Protein AF-A0A847B7E0-F1 (afdb_monomer_lite)

pLDDT: mean 91.73, std 7.52, range [55.72, 98.0]

Structure (mmCIF, N/CA/C/O backbone):
data_AF-A0A847B7E0-F1
#
_entry.id   AF-A0A847B7E0-F1
#
loop_
_atom_site.group_PDB
_atom_site.id
_atom_site.type_symbol
_atom_site.label_atom_id
_atom_site.label_alt_id
_atom_site.label_comp_id
_atom_site.label_asym_id
_atom_site.label_entity_id
_atom_site.label_seq_id
_atom_site.pdbx_PDB_ins_code
_atom_site.Cartn_x
_atom_site.Cartn_y
_atom_site.Cartn_z
_atom_site.occupancy
_atom_site.B_iso_or_equiv
_atom_site.auth_seq_id
_atom_site.auth_comp_id
_atom_site.auth_asym_id
_atom_site.auth_atom_id
_atom_site.pdbx_PDB_model_num
ATOM 1 N N . MET A 1 1 ? 9.592 -12.055 6.143 1.00 57.16 1 MET A N 1
ATOM 2 C CA . MET A 1 1 ? 9.501 -10.814 5.340 1.00 57.16 1 MET A CA 1
ATOM 3 C C . MET A 1 1 ? 10.453 -9.793 5.936 1.00 57.16 1 MET A C 1
ATOM 5 O O . MET A 1 1 ? 10.666 -9.838 7.140 1.00 57.16 1 MET A O 1
ATOM 9 N N . ASN A 1 2 ? 11.056 -8.925 5.123 1.00 74.81 2 ASN A N 1
ATOM 10 C CA . ASN A 1 2 ? 11.832 -7.798 5.643 1.00 74.81 2 ASN A CA 1
ATOM 11 C C . ASN A 1 2 ? 10.890 -6.846 6.408 1.00 74.81 2 ASN A C 1
ATOM 13 O O . ASN A 1 2 ? 9.789 -6.575 5.932 1.00 74.81 2 ASN A O 1
ATOM 17 N N . ASN A 1 3 ? 11.303 -6.359 7.580 1.00 88.69 3 ASN A N 1
ATOM 18 C CA . ASN A 1 3 ? 10.507 -5.405 8.358 1.00 88.69 3 ASN A CA 1
ATOM 19 C C . ASN A 1 3 ? 10.451 -4.025 7.695 1.00 88.69 3 ASN A C 1
ATOM 21 O O . ASN A 1 3 ? 9.503 -3.286 7.936 1.00 88.69 3 ASN A O 1
ATOM 25 N N . SER A 1 4 ? 11.442 -3.685 6.869 1.00 95.62 4 SER A N 1
ATOM 26 C CA . SER A 1 4 ? 11.486 -2.436 6.111 1.00 95.62 4 SER A CA 1
ATOM 27 C C . SER A 1 4 ? 10.376 -2.385 5.061 1.00 95.62 4 SER A C 1
ATOM 29 O O . SER A 1 4 ? 10.245 -3.300 4.242 1.00 95.62 4 SER A O 1
ATOM 31 N N . ILE A 1 5 ? 9.611 -1.290 5.062 1.00 96.75 5 ILE A N 1
ATOM 32 C CA . ILE A 1 5 ? 8.494 -1.068 4.133 1.00 96.75 5 ILE A CA 1
ATOM 33 C C . ILE A 1 5 ? 9.013 -1.068 2.694 1.00 96.75 5 ILE A C 1
ATOM 35 O O . ILE A 1 5 ? 8.612 -1.920 1.899 1.00 96.75 5 ILE A O 1
ATOM 39 N N . LEU A 1 6 ? 9.971 -0.191 2.380 1.00 96.94 6 LEU A N 1
ATOM 40 C CA . LEU A 1 6 ? 10.530 -0.069 1.033 1.00 96.94 6 LEU A CA 1
ATOM 41 C C . LEU A 1 6 ? 11.139 -1.389 0.544 1.00 96.94 6 LEU A C 1
ATOM 43 O O . LEU A 1 6 ? 10.804 -1.858 -0.541 1.00 96.94 6 LEU A O 1
ATOM 47 N N . ASN A 1 7 ? 11.977 -2.036 1.358 1.00 96.44 7 ASN A N 1
ATOM 48 C CA . ASN A 1 7 ? 12.632 -3.279 0.946 1.00 96.44 7 ASN A CA 1
ATOM 49 C C . ASN A 1 7 ? 11.642 -4.433 0.763 1.00 96.44 7 ASN A C 1
ATOM 51 O O . ASN A 1 7 ? 11.821 -5.251 -0.137 1.00 96.44 7 ASN A O 1
ATOM 55 N N . SER A 1 8 ? 10.593 -4.506 1.589 1.00 96.06 8 SER A N 1
ATOM 56 C CA . SER A 1 8 ? 9.543 -5.512 1.406 1.00 96.06 8 SER A CA 1
ATOM 57 C C . SER A 1 8 ? 8.805 -5.319 0.078 1.00 96.06 8 SER A C 1
ATOM 59 O O . SER A 1 8 ? 8.589 -6.292 -0.641 1.00 96.06 8 SER A O 1
ATOM 61 N N . MET A 1 9 ? 8.507 -4.071 -0.300 1.00 96.44 9 MET A N 1
ATOM 62 C CA . MET A 1 9 ? 7.843 -3.756 -1.565 1.00 96.44 9 MET A CA 1
ATOM 63 C C . MET A 1 9 ? 8.754 -4.023 -2.766 1.00 96.44 9 MET A C 1
ATOM 65 O O . MET A 1 9 ? 8.311 -4.645 -3.729 1.00 96.44 9 MET A O 1
ATOM 69 N N . LYS A 1 10 ? 10.045 -3.669 -2.684 1.00 95.50 10 LYS A N 1
ATOM 70 C CA . LYS A 1 10 ? 11.051 -4.028 -3.701 1.00 95.50 10 LYS A CA 1
ATOM 71 C C . LYS A 1 10 ? 11.108 -5.536 -3.921 1.00 95.50 10 LYS A C 1
ATOM 73 O O . LYS A 1 10 ? 11.005 -5.991 -5.056 1.00 95.50 10 LYS A O 1
ATOM 78 N N . GLN A 1 11 ? 11.177 -6.310 -2.838 1.00 95.06 11 GLN A N 1
ATOM 79 C CA . GLN A 1 11 ? 11.204 -7.769 -2.912 1.00 95.06 11 GLN A CA 1
ATOM 80 C C . GLN A 1 11 ? 9.942 -8.336 -3.585 1.00 95.06 11 GLN A C 1
ATOM 82 O O . GLN A 1 11 ? 10.048 -9.244 -4.405 1.00 95.06 11 GLN A O 1
ATOM 87 N N . MET A 1 12 ? 8.757 -7.798 -3.279 1.00 94.50 12 MET A N 1
ATOM 88 C CA . MET A 1 12 ? 7.495 -8.241 -3.892 1.00 94.50 12 MET A CA 1
ATOM 89 C C . MET A 1 12 ? 7.364 -7.844 -5.370 1.00 94.50 12 MET A C 1
ATOM 91 O O . MET A 1 12 ? 6.724 -8.560 -6.140 1.00 94.50 12 MET A O 1
ATOM 95 N N . LEU A 1 13 ? 7.983 -6.734 -5.774 1.00 94.31 13 LEU A N 1
ATOM 96 C CA . LEU A 1 13 ? 8.083 -6.295 -7.169 1.00 94.31 13 LEU A CA 1
ATOM 97 C C . LEU A 1 13 ? 9.221 -6.995 -7.938 1.00 94.31 13 LEU A C 1
ATOM 99 O O . LEU A 1 13 ? 9.385 -6.758 -9.130 1.00 94.31 13 LEU A O 1
ATOM 103 N N . GLY A 1 14 ? 10.011 -7.853 -7.282 1.00 93.69 14 GLY A N 1
ATOM 104 C CA . GLY A 1 14 ? 11.149 -8.537 -7.906 1.00 93.69 14 GLY A CA 1
ATOM 105 C C . GLY A 1 14 ? 12.360 -7.633 -8.167 1.00 93.69 14 GLY A C 1
ATOM 106 O O . GLY A 1 14 ? 13.211 -7.972 -8.985 1.00 93.69 14 GLY A O 1
ATOM 107 N N . ILE A 1 15 ? 12.449 -6.490 -7.484 1.00 94.44 15 ILE A N 1
ATOM 108 C CA . ILE A 1 15 ? 13.564 -5.545 -7.580 1.00 94.44 15 ILE A CA 1
ATOM 109 C C . ILE A 1 15 ? 14.644 -5.951 -6.574 1.00 94.44 15 ILE A C 1
ATOM 111 O O . ILE A 1 15 ? 14.364 -6.150 -5.389 1.00 94.44 15 ILE A O 1
ATOM 115 N N . ASP A 1 16 ? 15.892 -6.037 -7.036 1.00 94.88 16 ASP A N 1
ATOM 116 C CA . ASP A 1 16 ? 17.036 -6.298 -6.163 1.00 94.88 16 ASP A CA 1
ATOM 117 C C . ASP A 1 16 ? 17.191 -5.194 -5.099 1.00 94.88 16 ASP A C 1
ATOM 119 O O . ASP A 1 16 ? 17.056 -4.002 -5.386 1.00 94.88 16 ASP A O 1
ATOM 123 N N . LEU A 1 17 ? 17.488 -5.575 -3.854 1.00 93.25 17 LEU A N 1
ATOM 124 C CA . LEU A 1 17 ? 17.568 -4.621 -2.743 1.00 93.25 17 LEU A CA 1
ATOM 125 C C . LEU A 1 17 ? 18.693 -3.590 -2.918 1.00 93.25 17 LEU A C 1
ATOM 127 O O . LEU A 1 17 ? 18.559 -2.469 -2.429 1.00 93.25 17 LEU A O 1
ATOM 131 N N . THR A 1 18 ? 19.764 -3.943 -3.635 1.00 94.00 18 THR A N 1
ATOM 132 C CA . THR A 1 18 ? 20.899 -3.054 -3.927 1.00 94.00 18 THR A CA 1
ATOM 133 C C . THR A 1 18 ? 20.60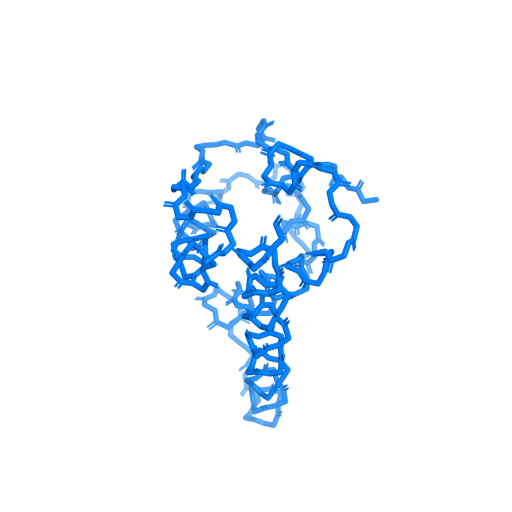9 -2.062 -5.052 1.00 94.00 18 THR A C 1
ATOM 135 O O . THR A 1 18 ? 21.303 -1.054 -5.171 1.00 94.00 18 THR A O 1
ATOM 138 N N . ASN A 1 19 ? 19.569 -2.303 -5.859 1.00 93.88 19 ASN A N 1
ATOM 139 C CA . ASN A 1 19 ? 19.170 -1.396 -6.927 1.00 93.88 19 ASN A CA 1
ATOM 140 C C . ASN A 1 19 ? 18.362 -0.224 -6.358 1.00 93.88 19 ASN A C 1
ATOM 142 O O . ASN A 1 19 ? 17.209 -0.403 -5.976 1.00 93.88 19 ASN A O 1
ATOM 146 N N . THR A 1 20 ? 18.947 0.971 -6.332 1.00 95.25 20 THR A N 1
ATOM 147 C CA . THR A 1 20 ? 18.318 2.184 -5.785 1.00 95.25 20 THR A CA 1
ATOM 148 C C . THR A 1 20 ? 17.684 3.090 -6.842 1.00 95.25 20 THR A C 1
ATOM 150 O O . THR A 1 20 ? 17.113 4.123 -6.495 1.00 95.25 20 THR A O 1
ATOM 153 N N . ALA A 1 21 ? 17.741 2.721 -8.128 1.00 95.25 21 ALA A N 1
ATOM 154 C CA . ALA A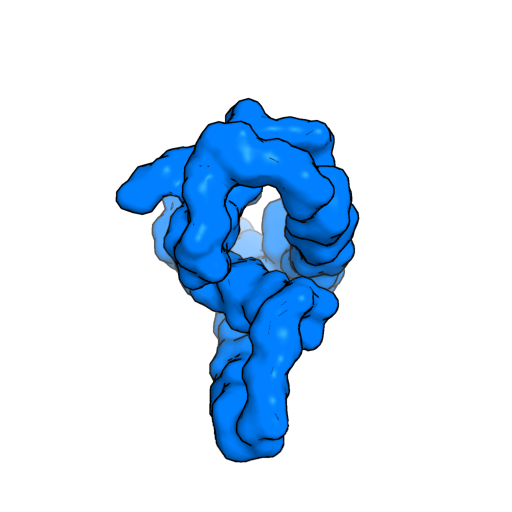 1 21 ? 17.294 3.577 -9.232 1.00 95.25 21 ALA A CA 1
ATOM 155 C C . ALA A 1 21 ? 15.813 3.982 -9.127 1.00 95.25 21 ALA A C 1
ATOM 157 O O . ALA A 1 21 ? 15.444 5.073 -9.548 1.00 95.25 21 ALA A O 1
ATOM 158 N N . PHE A 1 22 ? 14.986 3.120 -8.528 1.00 94.56 22 PHE A N 1
ATOM 159 C CA . PHE A 1 22 ? 13.540 3.312 -8.397 1.00 94.56 22 PHE A CA 1
ATOM 160 C C . PHE A 1 22 ? 13.095 3.718 -6.990 1.00 94.56 22 PHE A C 1
ATOM 162 O O . PHE A 1 22 ? 11.903 3.908 -6.760 1.00 94.56 22 PHE A O 1
ATOM 169 N N . ASP A 1 23 ? 14.020 3.851 -6.034 1.00 95.62 23 ASP A N 1
ATOM 170 C CA . ASP A 1 23 ? 13.655 4.067 -4.630 1.00 95.62 23 ASP A CA 1
ATOM 171 C C . ASP A 1 23 ? 12.844 5.357 -4.462 1.00 95.62 23 ASP A C 1
ATOM 173 O O . ASP A 1 23 ? 11.839 5.362 -3.756 1.00 95.62 23 ASP A O 1
ATOM 177 N N . SER A 1 24 ? 13.217 6.430 -5.169 1.00 96.12 24 SER A N 1
ATOM 178 C CA . SER A 1 24 ? 12.494 7.705 -5.112 1.00 96.12 24 SER A CA 1
ATOM 179 C C . SER A 1 24 ? 11.051 7.582 -5.616 1.00 96.12 24 SER A C 1
ATOM 181 O O . SER A 1 24 ? 10.129 8.048 -4.948 1.00 96.12 24 SER A O 1
ATOM 183 N N . GLU A 1 25 ? 10.836 6.911 -6.749 1.00 95.38 25 GLU A N 1
ATOM 184 C CA . GLU A 1 25 ? 9.502 6.713 -7.329 1.00 95.38 25 GLU A CA 1
ATOM 185 C C . GLU A 1 25 ? 8.639 5.796 -6.456 1.00 95.38 25 GLU A C 1
ATOM 187 O O . GLU A 1 25 ? 7.460 6.075 -6.221 1.00 95.38 25 GLU A O 1
ATOM 192 N N . LEU A 1 26 ? 9.224 4.723 -5.916 1.00 96.69 26 LEU A N 1
ATOM 193 C CA . LEU A 1 26 ? 8.537 3.832 -4.985 1.00 96.69 26 LEU A CA 1
ATOM 194 C C . LEU A 1 26 ? 8.141 4.562 -3.704 1.00 96.69 26 LEU A C 1
ATOM 196 O O . LEU A 1 26 ? 7.003 4.421 -3.267 1.00 96.69 26 LEU A O 1
ATOM 200 N N . ILE A 1 27 ? 9.032 5.372 -3.126 1.00 97.50 27 ILE A N 1
ATOM 201 C CA . ILE A 1 27 ? 8.745 6.158 -1.919 1.00 97.50 27 ILE A CA 1
ATOM 202 C C . ILE A 1 27 ? 7.572 7.115 -2.154 1.00 97.50 27 ILE A C 1
ATOM 204 O O . ILE A 1 27 ? 6.665 7.177 -1.322 1.00 97.50 27 ILE A O 1
ATOM 208 N N . VAL A 1 28 ? 7.549 7.828 -3.285 1.00 96.81 28 VAL A N 1
ATOM 209 C CA . VAL A 1 28 ? 6.440 8.735 -3.626 1.00 96.81 28 VAL A CA 1
ATOM 210 C C . VAL A 1 28 ? 5.117 7.971 -3.690 1.00 96.81 28 VAL A C 1
ATOM 212 O O . VAL A 1 28 ? 4.156 8.363 -3.026 1.00 96.81 28 VAL A O 1
ATOM 215 N N . ASN A 1 29 ? 5.079 6.847 -4.412 1.00 96.88 29 ASN A N 1
ATOM 216 C CA . ASN A 1 29 ? 3.864 6.042 -4.534 1.00 96.88 29 ASN A CA 1
ATOM 217 C C . ASN A 1 29 ? 3.429 5.425 -3.193 1.00 96.88 29 ASN A C 1
ATOM 219 O O . ASN A 1 29 ? 2.245 5.460 -2.860 1.00 96.88 29 ASN A O 1
ATOM 223 N N . ILE A 1 30 ? 4.371 4.914 -2.393 1.00 97.44 30 ILE A N 1
ATOM 224 C CA . ILE A 1 30 ? 4.109 4.385 -1.045 1.00 97.44 30 ILE A CA 1
ATOM 225 C C . ILE A 1 30 ? 3.472 5.465 -0.163 1.00 97.44 30 ILE A C 1
ATOM 227 O O . ILE A 1 30 ? 2.460 5.210 0.486 1.00 97.44 30 ILE A O 1
ATOM 231 N N . ASN A 1 31 ? 4.015 6.683 -0.170 1.00 97.12 31 ASN A N 1
ATOM 232 C CA . ASN A 1 31 ? 3.485 7.789 0.627 1.00 97.12 31 ASN A CA 1
ATOM 233 C C . ASN A 1 31 ? 2.082 8.216 0.169 1.00 97.12 31 ASN A C 1
ATOM 235 O O . ASN A 1 31 ? 1.229 8.506 1.008 1.00 97.12 31 ASN A O 1
ATOM 239 N N . SER A 1 32 ? 1.796 8.191 -1.137 1.00 95.75 32 SER A N 1
ATOM 240 C CA . SER A 1 32 ? 0.432 8.408 -1.642 1.00 95.75 32 SER A CA 1
ATOM 241 C C . SER A 1 32 ? -0.546 7.332 -1.160 1.00 95.75 32 SER A C 1
ATOM 243 O O . SER A 1 32 ? -1.685 7.646 -0.821 1.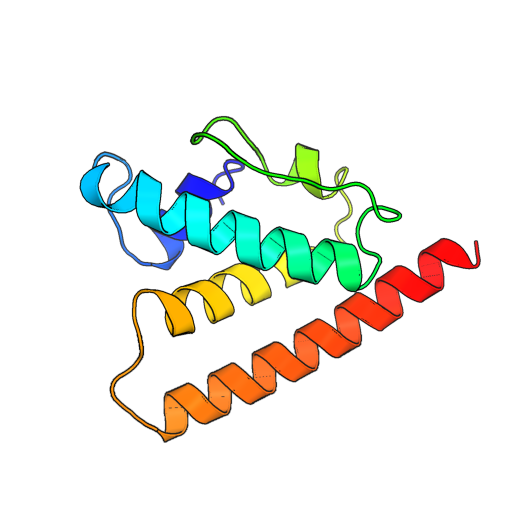00 95.75 32 SER A O 1
ATOM 245 N N . ILE A 1 33 ? -0.109 6.074 -1.084 1.00 96.38 33 ILE A N 1
ATOM 246 C CA . ILE A 1 33 ? -0.936 4.975 -0.573 1.00 96.38 33 ILE A CA 1
ATOM 247 C C . ILE A 1 33 ? -1.140 5.104 0.945 1.00 96.38 33 ILE A C 1
ATOM 249 O O . ILE A 1 33 ? -2.256 4.894 1.421 1.00 96.38 33 ILE A O 1
ATOM 253 N N . PHE A 1 34 ? -0.112 5.502 1.704 1.00 96.19 34 PHE A N 1
ATOM 254 C CA . PHE A 1 34 ? -0.259 5.801 3.133 1.00 96.19 34 PHE A CA 1
ATOM 255 C C . PHE A 1 34 ? -1.265 6.914 3.386 1.00 96.19 34 PHE A C 1
ATOM 257 O O . PHE A 1 34 ? -2.093 6.772 4.279 1.00 96.19 34 PHE A O 1
ATOM 264 N N . PHE A 1 35 ? -1.261 7.968 2.568 1.00 93.94 35 PHE A N 1
ATOM 265 C CA . PHE A 1 35 ? -2.276 9.011 2.660 1.00 93.94 35 PHE A CA 1
ATOM 266 C C . PHE A 1 35 ? -3.695 8.440 2.518 1.00 93.94 35 PHE A C 1
ATOM 268 O O . PHE A 1 35 ? -4.557 8.755 3.335 1.00 93.94 35 PHE A O 1
ATOM 275 N N . THR A 1 36 ? -3.936 7.547 1.549 1.00 94.19 36 THR A N 1
ATOM 276 C CA . THR A 1 36 ? -5.230 6.853 1.423 1.00 94.19 36 THR A CA 1
ATOM 277 C C . THR A 1 36 ? -5.566 6.035 2.669 1.00 94.19 36 THR A C 1
ATOM 279 O O . THR A 1 36 ? -6.683 6.131 3.162 1.00 94.19 36 THR A O 1
ATOM 282 N N . LEU A 1 37 ? -4.613 5.279 3.222 1.00 93.62 37 LEU A N 1
ATOM 283 C CA . LEU A 1 37 ? -4.836 4.493 4.443 1.00 93.62 37 LEU A CA 1
ATOM 284 C C . LEU A 1 37 ? -5.185 5.383 5.644 1.00 93.62 37 LEU A C 1
ATOM 286 O O . LEU A 1 37 ? -6.107 5.065 6.387 1.00 93.62 37 LEU A O 1
ATOM 290 N N . THR A 1 38 ? -4.514 6.525 5.800 1.00 91.94 38 THR A N 1
ATOM 291 C CA . THR A 1 38 ? -4.850 7.512 6.835 1.00 91.94 38 THR A CA 1
ATOM 292 C C . THR A 1 38 ? -6.265 8.069 6.650 1.00 91.94 38 THR A C 1
ATOM 294 O O . THR A 1 38 ? -6.971 8.262 7.636 1.00 91.94 38 THR A O 1
ATOM 297 N N . GLN A 1 39 ? -6.711 8.302 5.408 1.00 89.88 39 GLN A N 1
ATOM 298 C CA . GLN A 1 39 ? -8.087 8.739 5.123 1.00 89.88 39 GLN A CA 1
ATOM 299 C C . GLN A 1 39 ? -9.135 7.662 5.436 1.00 89.88 39 GLN A C 1
ATOM 301 O O . GLN A 1 39 ? -10.241 8.009 5.833 1.00 89.88 39 GLN A O 1
ATOM 306 N N . LEU A 1 40 ? -8.780 6.378 5.326 1.00 90.75 40 LEU A N 1
ATOM 307 C CA . LEU A 1 40 ? -9.612 5.261 5.798 1.00 90.75 40 LEU A CA 1
ATOM 308 C C . LEU A 1 40 ? -9.649 5.146 7.333 1.00 90.75 40 LEU A C 1
ATOM 310 O O . LEU A 1 40 ? -10.231 4.211 7.866 1.00 90.75 40 LEU A O 1
ATOM 314 N N . GLY A 1 41 ? -8.997 6.058 8.059 1.00 86.38 41 GLY A N 1
ATOM 315 C CA . GLY A 1 41 ? -8.970 6.061 9.518 1.00 86.38 41 GLY A CA 1
ATOM 316 C C . GLY A 1 41 ? -7.904 5.155 10.131 1.00 86.38 41 GLY A C 1
ATOM 317 O O . GLY A 1 41 ? -7.782 5.137 11.356 1.00 86.38 41 GLY A O 1
ATOM 318 N N . LEU A 1 42 ? -7.083 4.460 9.327 1.00 82.75 42 LEU A N 1
ATOM 319 C CA . LEU A 1 42 ? -5.948 3.721 9.878 1.00 82.75 42 LEU A CA 1
ATOM 320 C C . LEU A 1 42 ? -4.998 4.698 10.578 1.00 82.75 42 LEU A C 1
ATOM 322 O O . LEU A 1 42 ? -4.621 5.728 10.014 1.00 82.75 42 LEU A O 1
ATOM 326 N N . ASN A 1 43 ? -4.577 4.332 11.792 1.00 77.31 43 ASN A N 1
ATOM 327 C CA . ASN A 1 43 ? -3.681 5.113 12.650 1.00 77.31 43 ASN A CA 1
ATOM 328 C C . ASN A 1 43 ? -4.307 6.399 13.232 1.00 77.31 43 ASN A C 1
ATOM 330 O O . ASN A 1 43 ? -3.614 7.405 13.411 1.00 77.31 43 ASN A O 1
ATOM 334 N N . ASN A 1 44 ? -5.615 6.394 13.521 1.00 79.44 44 ASN A N 1
ATOM 335 C CA . ASN A 1 44 ? -6.323 7.509 14.170 1.00 79.44 44 ASN A CA 1
ATOM 336 C C . ASN A 1 44 ? -6.124 8.860 13.454 1.00 79.44 44 ASN A C 1
ATOM 338 O O . ASN A 1 44 ? -5.980 9.905 14.088 1.00 79.44 44 ASN A O 1
ATOM 342 N N . GLY A 1 45 ? -6.031 8.837 12.119 1.00 76.88 45 GLY A N 1
ATOM 343 C CA . GLY A 1 45 ? -5.806 10.031 11.298 1.00 76.88 45 GLY A CA 1
ATOM 344 C C . GLY A 1 45 ? -4.380 10.598 11.350 1.00 76.88 45 GLY A C 1
ATOM 345 O O . GLY A 1 45 ? -4.111 11.633 10.738 1.00 76.88 45 GLY A O 1
ATOM 346 N N . THR A 1 46 ? -3.444 9.935 12.035 1.00 85.69 46 THR A N 1
ATOM 347 C CA . THR A 1 46 ? -2.041 10.358 12.071 1.00 85.69 46 THR A CA 1
ATOM 348 C C . THR A 1 46 ? -1.363 10.009 10.749 1.00 85.69 46 THR A C 1
ATOM 350 O O . THR A 1 46 ? -1.242 8.838 10.379 1.00 85.69 46 THR A O 1
ATOM 353 N N . SER A 1 47 ? -0.891 11.037 10.042 1.00 87.56 47 SER A N 1
ATOM 354 C CA . SER A 1 47 ? -0.156 10.874 8.788 1.00 87.56 47 SER A CA 1
ATOM 355 C C . SER A 1 47 ? 1.144 10.103 9.003 1.00 87.56 47 SER A C 1
ATOM 357 O O . SER A 1 47 ? 1.906 10.414 9.921 1.00 87.56 47 SER A O 1
ATOM 359 N N . PHE A 1 48 ? 1.435 9.165 8.107 1.00 93.69 48 PHE A N 1
ATOM 360 C CA . PHE A 1 48 ? 2.698 8.436 8.073 1.00 93.69 48 PHE A CA 1
ATOM 361 C C . PHE A 1 48 ? 3.344 8.569 6.694 1.00 93.69 48 PHE A C 1
ATOM 363 O O . PHE A 1 48 ? 2.660 8.559 5.671 1.00 93.69 48 PHE A O 1
ATOM 370 N N . SER A 1 49 ? 4.667 8.689 6.662 1.00 95.38 49 SER A N 1
ATOM 371 C CA . SER A 1 49 ? 5.440 8.772 5.424 1.00 95.38 49 SER A CA 1
ATOM 372 C C . SER A 1 49 ? 6.842 8.224 5.631 1.00 95.38 49 SER A C 1
ATOM 374 O O . SER A 1 49 ? 7.387 8.311 6.731 1.00 95.38 49 SER A O 1
ATOM 376 N N . ILE A 1 50 ? 7.449 7.732 4.559 1.00 97.31 50 ILE A N 1
ATOM 377 C CA . ILE A 1 50 ? 8.825 7.242 4.545 1.00 97.31 50 ILE A CA 1
ATOM 378 C C . ILE A 1 50 ? 9.706 8.132 3.665 1.00 97.31 50 ILE A C 1
ATOM 380 O O . ILE A 1 50 ? 9.236 8.712 2.684 1.00 97.31 50 ILE A O 1
ATOM 384 N N . THR A 1 51 ? 10.989 8.216 4.009 1.00 96.75 51 THR A N 1
ATOM 385 C CA . THR A 1 51 ? 12.026 8.925 3.235 1.00 96.75 51 THR A CA 1
ATOM 386 C C . THR A 1 51 ? 13.121 7.996 2.722 1.00 96.75 51 THR A C 1
ATOM 388 O O . THR A 1 51 ? 13.875 8.371 1.831 1.00 96.75 51 THR A O 1
ATOM 391 N N . ASP A 1 52 ? 13.217 6.793 3.288 1.00 95.25 52 ASP A N 1
ATOM 392 C CA . ASP A 1 52 ? 14.247 5.800 3.003 1.00 95.25 52 ASP A CA 1
ATOM 393 C C . ASP A 1 52 ? 13.799 4.400 3.483 1.00 95.25 52 ASP A C 1
ATOM 395 O O . ASP A 1 52 ? 12.641 4.175 3.851 1.00 95.25 52 ASP A O 1
ATOM 399 N N . ALA A 1 53 ? 14.725 3.438 3.469 1.00 95.19 53 ALA A N 1
ATOM 400 C CA . ALA A 1 53 ? 14.476 2.052 3.851 1.00 95.19 53 ALA A CA 1
ATOM 401 C C . ALA A 1 53 ? 14.459 1.779 5.372 1.00 95.19 53 ALA A C 1
ATOM 403 O O . ALA A 1 53 ? 14.210 0.634 5.760 1.00 95.19 53 ALA A O 1
ATOM 404 N N . SER A 1 54 ? 14.731 2.763 6.234 1.00 95.25 54 SER A N 1
ATOM 405 C CA . SER A 1 54 ? 14.766 2.583 7.695 1.00 95.25 54 SER A CA 1
ATOM 406 C C . SER A 1 54 ? 13.375 2.428 8.316 1.00 95.25 54 SER A C 1
ATOM 408 O O . SER A 1 54 ? 13.240 1.787 9.357 1.00 95.25 54 SER A O 1
ATOM 410 N N . ALA A 1 55 ? 12.336 2.958 7.664 1.00 95.81 55 ALA A N 1
ATOM 411 C CA . ALA A 1 55 ? 10.959 2.856 8.128 1.00 95.81 55 ALA A CA 1
ATOM 412 C C . ALA A 1 55 ? 10.427 1.417 8.032 1.00 95.81 55 ALA A C 1
ATOM 414 O O . ALA A 1 55 ? 10.617 0.724 7.025 1.00 95.81 55 ALA A O 1
ATOM 415 N N . THR A 1 56 ? 9.720 0.969 9.073 1.00 95.56 56 THR A N 1
ATOM 416 C CA . THR A 1 56 ? 9.314 -0.435 9.218 1.00 95.56 56 THR A CA 1
ATOM 417 C C . THR A 1 56 ? 7.805 -0.623 9.369 1.00 95.56 56 THR A C 1
ATOM 419 O O . THR A 1 56 ? 7.085 0.269 9.816 1.00 95.56 56 THR A O 1
ATOM 422 N N . TRP A 1 57 ? 7.307 -1.814 9.039 1.00 93.88 57 TRP A N 1
ATOM 423 C CA . TRP A 1 57 ? 5.899 -2.157 9.248 1.00 93.88 57 TRP A CA 1
ATOM 424 C C . TRP A 1 57 ? 5.462 -2.054 10.715 1.00 93.88 57 TRP A C 1
ATOM 426 O O . TRP A 1 57 ? 4.417 -1.455 10.947 1.00 93.88 57 TRP A O 1
ATOM 436 N N . PRO A 1 58 ? 6.238 -2.528 11.715 1.00 91.62 58 PRO A N 1
ATOM 437 C CA . PRO A 1 58 ? 5.870 -2.350 13.120 1.00 91.62 58 PRO A CA 1
ATOM 438 C C . PRO A 1 58 ? 5.759 -0.883 13.549 1.00 91.62 58 PRO A C 1
ATOM 440 O O . PRO A 1 58 ? 4.906 -0.569 14.368 1.00 91.62 58 PRO A O 1
ATOM 443 N N . THR A 1 59 ? 6.565 0.024 12.978 1.00 91.00 59 THR A N 1
ATOM 444 C CA . THR A 1 59 ? 6.448 1.466 13.273 1.00 91.00 59 THR A CA 1
ATOM 445 C C . THR A 1 59 ? 5.178 2.102 12.708 1.00 91.00 59 THR A C 1
ATOM 447 O O . THR A 1 59 ? 4.724 3.098 13.254 1.00 91.00 59 THR A O 1
ATOM 450 N N . PHE A 1 60 ? 4.603 1.540 11.640 1.00 90.38 60 PHE A N 1
ATOM 451 C CA . PHE A 1 60 ? 3.344 2.020 11.060 1.00 90.38 60 PHE A CA 1
ATOM 452 C C . PHE A 1 60 ? 2.118 1.344 11.689 1.00 90.38 60 PHE A C 1
ATOM 454 O O . PHE A 1 60 ? 1.156 2.009 12.049 1.00 90.38 60 PHE A O 1
ATOM 461 N N . LEU A 1 61 ? 2.156 0.017 11.829 1.00 88.56 61 LEU A N 1
ATOM 462 C CA . LEU A 1 61 ? 1.028 -0.788 12.305 1.00 88.56 61 LEU A CA 1
ATOM 463 C C . LEU A 1 61 ? 0.971 -0.901 13.832 1.00 88.56 61 LEU A C 1
ATOM 465 O O . LEU A 1 61 ? 0.049 -1.513 14.350 1.00 88.56 61 LEU A O 1
ATOM 469 N N . SER A 1 62 ? 1.957 -0.391 14.574 1.00 86.69 62 SER A N 1
ATOM 470 C CA . SER A 1 62 ? 2.051 -0.584 16.032 1.00 86.69 62 SER A CA 1
ATOM 471 C C . SER A 1 62 ? 1.957 -2.063 16.454 1.00 86.69 62 SER A C 1
ATOM 473 O O . SER A 1 62 ? 1.390 -2.392 17.491 1.00 86.69 62 SER A O 1
ATOM 475 N N . SER A 1 63 ? 2.510 -2.966 15.632 1.00 79.69 63 SER A N 1
ATOM 476 C CA . SER A 1 63 ? 2.441 -4.433 15.798 1.00 79.69 63 SER A CA 1
ATOM 477 C C . SER A 1 63 ? 1.021 -5.025 15.806 1.00 79.69 63 SER A C 1
ATOM 479 O O . SER A 1 63 ? 0.791 -6.076 16.399 1.00 79.69 63 SER A O 1
ATOM 481 N N . ARG A 1 64 ? 0.070 -4.359 15.144 1.00 83.81 64 ARG A N 1
ATOM 482 C CA . ARG A 1 64 ? -1.284 -4.868 14.913 1.00 83.81 64 ARG A CA 1
ATOM 483 C C . ARG A 1 64 ? -1.324 -5.883 13.780 1.00 83.81 64 ARG A C 1
ATOM 485 O O . ARG A 1 64 ? -1.220 -5.526 12.606 1.00 83.81 64 ARG A O 1
ATOM 492 N N . ASP A 1 65 ? -1.510 -7.145 14.145 1.00 84.88 65 ASP A N 1
ATOM 493 C CA . ASP A 1 65 ? -1.616 -8.254 13.192 1.00 84.88 65 ASP A CA 1
ATOM 494 C C . ASP A 1 65 ? -2.960 -8.258 12.438 1.00 84.88 65 ASP A C 1
ATOM 496 O O . ASP A 1 65 ? -3.057 -8.783 11.329 1.00 84.88 65 ASP A O 1
ATOM 500 N N . ASP A 1 66 ? -3.997 -7.624 12.990 1.00 86.44 66 ASP A N 1
ATOM 501 C CA . ASP A 1 66 ? -5.317 -7.479 12.365 1.00 86.44 66 ASP A CA 1
ATOM 502 C C . ASP A 1 66 ? -5.306 -6.571 11.120 1.00 86.44 66 ASP A C 1
ATOM 504 O O . ASP A 1 66 ? -6.209 -6.643 10.286 1.00 86.44 66 ASP A O 1
ATOM 508 N N . LEU A 1 67 ? -4.247 -5.774 10.944 1.00 89.94 67 LEU A N 1
ATOM 509 C CA . LEU A 1 67 ? -4.044 -4.884 9.799 1.00 89.94 67 LEU A CA 1
ATOM 510 C C . LEU A 1 67 ? -2.992 -5.398 8.803 1.00 89.94 67 LEU A C 1
ATOM 512 O O . LEU A 1 67 ? -2.571 -4.661 7.909 1.00 89.94 67 LEU A O 1
ATOM 516 N N . ASP A 1 68 ? -2.567 -6.662 8.898 1.00 91.00 68 ASP A N 1
ATOM 517 C CA . ASP A 1 68 ? -1.492 -7.192 8.044 1.00 91.00 68 ASP A CA 1
ATOM 518 C C . ASP A 1 68 ? -1.837 -7.158 6.538 1.00 91.00 68 ASP A C 1
ATOM 520 O O . ASP A 1 68 ? -0.957 -7.050 5.677 1.00 91.00 68 ASP A O 1
ATOM 524 N N . SER A 1 69 ? -3.136 -7.139 6.210 1.00 93.50 69 SER A N 1
ATOM 525 C CA . SER A 1 69 ? -3.654 -6.981 4.843 1.00 93.50 69 SER A CA 1
ATOM 526 C C . SER A 1 69 ? -3.199 -5.683 4.156 1.00 93.50 69 SER A C 1
ATOM 528 O O . SER A 1 69 ? -3.106 -5.657 2.924 1.00 93.50 69 SER A O 1
ATOM 530 N N . VAL A 1 70 ? -2.785 -4.658 4.917 1.00 95.25 70 VAL A N 1
ATOM 531 C CA . VAL A 1 70 ? -2.154 -3.433 4.395 1.00 95.25 70 VAL A CA 1
ATOM 532 C C . VAL A 1 70 ? -0.967 -3.747 3.486 1.00 95.25 70 VAL A C 1
ATOM 534 O O . VAL A 1 70 ? -0.789 -3.083 2.466 1.00 95.25 70 VAL A O 1
ATOM 537 N N . LYS A 1 71 ? -0.154 -4.760 3.810 1.00 95.00 71 LYS A N 1
ATOM 538 C CA . LYS A 1 71 ? 1.027 -5.118 3.004 1.00 95.00 71 LYS A CA 1
ATOM 539 C C . LYS A 1 71 ? 0.624 -5.596 1.608 1.00 95.00 71 LYS A C 1
ATOM 541 O O . LYS A 1 71 ? 1.241 -5.209 0.616 1.00 95.00 71 LYS A O 1
ATOM 546 N N . SER A 1 72 ? -0.438 -6.397 1.530 1.00 95.88 72 SER A N 1
ATOM 547 C CA . SER A 1 72 ? -0.992 -6.886 0.261 1.00 95.88 72 SER A CA 1
ATOM 548 C C . SER A 1 72 ? -1.652 -5.758 -0.527 1.00 95.88 72 SER A C 1
ATOM 550 O O . SER A 1 72 ? -1.410 -5.624 -1.726 1.00 95.88 72 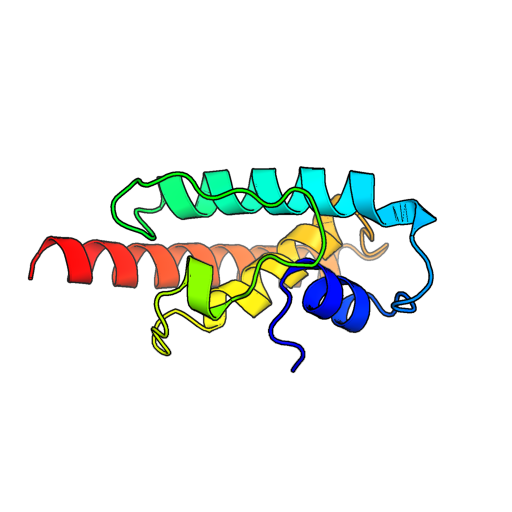SER A O 1
ATOM 552 N N . TYR A 1 73 ? -2.418 -4.903 0.152 1.00 96.94 73 TYR A N 1
ATOM 553 C CA . TYR A 1 73 ? -3.006 -3.703 -0.439 1.00 96.94 73 TYR A CA 1
ATOM 554 C C . TYR A 1 73 ? -1.934 -2.774 -1.036 1.00 96.94 73 TYR A C 1
ATOM 556 O O . TYR A 1 73 ? -2.021 -2.406 -2.208 1.00 96.94 73 TYR A O 1
ATOM 564 N N . MET A 1 74 ? -0.876 -2.471 -0.275 1.00 96.94 74 MET A N 1
ATOM 565 C CA . MET A 1 74 ? 0.256 -1.649 -0.717 1.00 96.94 74 MET A CA 1
ATOM 566 C C . MET A 1 74 ? 0.901 -2.228 -1.978 1.00 96.94 74 MET A C 1
ATOM 568 O O . MET A 1 74 ? 1.092 -1.512 -2.959 1.00 96.94 74 MET A O 1
ATOM 572 N N . TYR A 1 75 ? 1.176 -3.534 -1.986 1.00 96.94 75 TYR A N 1
ATOM 573 C CA . TYR A 1 75 ? 1.747 -4.212 -3.147 1.00 96.94 75 TYR A CA 1
ATOM 574 C C . TYR A 1 75 ? 0.855 -4.111 -4.391 1.00 96.94 75 TYR A C 1
ATOM 576 O O . TYR A 1 75 ? 1.345 -3.758 -5.464 1.00 96.94 75 TYR A O 1
ATOM 584 N N . LEU A 1 76 ? -0.447 -4.390 -4.266 1.00 97.00 76 LEU A N 1
ATOM 585 C CA . LEU A 1 76 ? -1.375 -4.328 -5.399 1.00 97.00 76 LEU A CA 1
ATOM 586 C C . LEU A 1 76 ? -1.475 -2.909 -5.970 1.00 97.00 76 LEU A C 1
ATOM 588 O O . LEU A 1 76 ? -1.452 -2.731 -7.189 1.00 97.00 76 LEU A O 1
ATOM 592 N N . ARG A 1 77 ? -1.5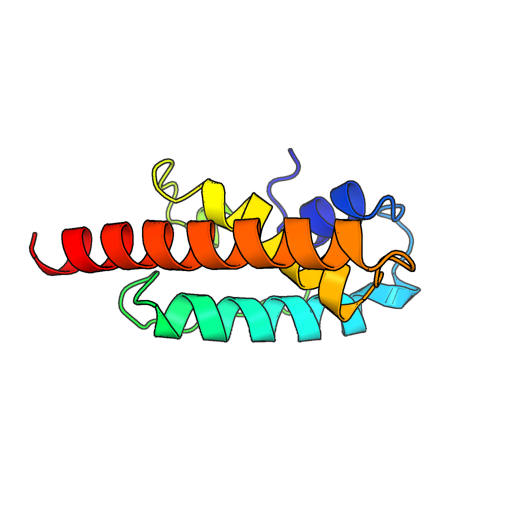31 -1.894 -5.100 1.00 96.94 77 ARG A N 1
ATOM 593 C CA . ARG A 1 77 ? -1.538 -0.483 -5.507 1.00 96.94 77 ARG A CA 1
ATOM 594 C C . ARG A 1 77 ? -0.238 -0.098 -6.206 1.00 96.94 77 ARG A C 1
ATOM 596 O O . ARG A 1 77 ? -0.295 0.494 -7.278 1.00 96.94 77 ARG A O 1
ATOM 603 N N . LEU A 1 78 ? 0.915 -0.475 -5.650 1.00 96.31 78 LEU A N 1
ATOM 604 C CA . LEU A 1 78 ? 2.211 -0.224 -6.284 1.00 96.31 78 LEU A CA 1
ATOM 605 C C . LEU A 1 78 ? 2.309 -0.890 -7.649 1.00 96.31 78 LEU A C 1
ATOM 607 O O . LEU A 1 78 ? 2.746 -0.256 -8.602 1.00 96.31 78 LEU A O 1
ATOM 611 N N . ARG A 1 79 ? 1.839 -2.130 -7.779 1.00 94.75 79 ARG A N 1
ATOM 612 C CA . ARG A 1 79 ? 1.825 -2.825 -9.064 1.00 94.75 79 ARG A CA 1
ATOM 613 C C . ARG A 1 79 ? 0.951 -2.105 -10.093 1.00 94.75 79 ARG A C 1
ATOM 615 O O . ARG A 1 79 ? 1.355 -1.977 -11.235 1.00 94.75 79 ARG A O 1
ATOM 622 N N . LEU A 1 80 ? -0.193 -1.544 -9.702 1.00 94.75 80 LEU A N 1
ATOM 623 C CA . LEU A 1 80 ? -1.020 -0.738 -10.612 1.00 94.75 80 LEU A CA 1
ATOM 624 C C . LEU A 1 80 ? -0.475 0.669 -10.914 1.00 94.75 80 LEU A C 1
ATOM 626 O O . LEU A 1 80 ? -0.960 1.289 -11.855 1.00 94.75 80 LEU A O 1
ATOM 630 N N . LEU A 1 81 ? 0.468 1.200 -10.135 1.00 91.12 81 LEU A N 1
ATOM 631 C CA . LEU A 1 81 ? 1.026 2.546 -10.343 1.00 91.12 81 LEU A CA 1
ATOM 632 C C . LEU A 1 81 ? 2.393 2.523 -11.032 1.00 91.12 81 LEU A C 1
ATOM 634 O O . LEU A 1 81 ? 2.706 3.426 -11.802 1.00 91.12 81 LEU A O 1
ATOM 638 N N . PHE A 1 82 ? 3.195 1.499 -10.750 1.00 88.56 82 PHE A N 1
ATOM 639 C CA . PHE A 1 82 ? 4.597 1.410 -11.147 1.00 88.56 82 PHE A CA 1
ATOM 640 C C . PHE A 1 82 ? 4.849 0.313 -12.194 1.00 88.56 82 PHE A C 1
ATOM 642 O O . PHE A 1 82 ? 5.534 0.558 -13.180 1.00 88.56 82 PHE A O 1
ATOM 649 N N . ASP A 1 83 ? 4.264 -0.876 -12.018 1.00 85.56 83 ASP A N 1
ATOM 650 C CA . ASP A 1 83 ? 4.461 -2.045 -12.896 1.00 85.56 83 ASP A CA 1
ATOM 651 C C . ASP A 1 83 ? 3.121 -2.536 -13.465 1.00 85.56 83 ASP A C 1
ATOM 653 O O . ASP A 1 83 ? 2.635 -3.632 -13.159 1.00 85.56 83 ASP A O 1
ATOM 657 N N . ILE A 1 84 ? 2.471 -1.653 -14.232 1.00 88.25 84 ILE A N 1
ATOM 658 C CA . ILE A 1 84 ? 1.100 -1.858 -14.706 1.00 88.25 84 ILE A CA 1
ATOM 659 C C . ILE A 1 84 ? 1.033 -3.151 -15.532 1.00 88.25 84 ILE A C 1
ATOM 661 O O . ILE A 1 84 ? 1.664 -3.237 -16.591 1.00 88.25 84 ILE A O 1
ATOM 665 N N . PRO A 1 85 ? 0.222 -4.145 -15.121 1.00 89.62 85 PRO A N 1
ATOM 666 C CA . PRO A 1 85 ? 0.032 -5.351 -15.911 1.00 89.62 85 PRO A CA 1
ATOM 667 C C . PRO A 1 85 ? -0.531 -5.008 -17.290 1.00 89.62 85 PRO A C 1
ATOM 669 O O . PRO A 1 85 ? -1.476 -4.236 -17.412 1.00 89.62 85 PRO A O 1
ATOM 672 N N . SER A 1 86 ? -0.018 -5.639 -18.343 1.00 89.69 86 SER A N 1
ATOM 673 C CA . SER A 1 86 ? -0.472 -5.382 -19.718 1.00 89.69 86 SER A CA 1
ATOM 674 C C . SER A 1 86 ? -1.865 -5.942 -20.034 1.00 89.69 86 SER A C 1
ATOM 676 O O . SER A 1 86 ? -2.442 -5.627 -21.073 1.00 89.69 86 SER A O 1
ATOM 678 N N . THR A 1 87 ? -2.416 -6.790 -19.162 1.00 93.81 87 THR A N 1
ATOM 679 C CA . THR A 1 87 ? -3.656 -7.529 -19.413 1.00 93.81 87 THR A CA 1
ATOM 680 C C . THR A 1 87 ? -4.817 -6.995 -18.582 1.00 93.81 87 THR A C 1
ATOM 682 O O . THR A 1 87 ? -4.753 -6.893 -17.356 1.00 93.81 87 THR A O 1
ATOM 685 N N . SER A 1 88 ? -5.928 -6.698 -19.257 1.00 92.81 88 SER A N 1
ATOM 686 C CA . SER A 1 88 ? -7.113 -6.094 -18.640 1.00 92.81 88 SER A CA 1
ATOM 687 C C . SER A 1 88 ? -7.746 -6.964 -17.551 1.00 92.81 88 SER A C 1
ATOM 689 O O . SER A 1 88 ? -8.164 -6.431 -16.528 1.00 92.81 88 SER A O 1
ATOM 691 N N . PHE A 1 89 ? -7.765 -8.290 -17.720 1.00 94.44 89 PHE A N 1
ATOM 692 C CA . PHE A 1 89 ? -8.334 -9.205 -16.723 1.00 94.44 89 PHE A CA 1
ATOM 693 C C . PHE A 1 89 ? -7.522 -9.238 -15.418 1.00 94.44 89 PHE A C 1
ATOM 695 O O . PHE A 1 89 ? -8.106 -9.349 -14.342 1.00 94.44 89 PHE A O 1
ATOM 702 N N . ILE A 1 90 ? -6.189 -9.097 -15.486 1.00 93.81 90 ILE A N 1
ATOM 703 C CA . ILE A 1 90 ? -5.343 -8.995 -14.288 1.00 93.81 90 ILE A CA 1
ATOM 704 C C . ILE A 1 90 ? -5.592 -7.659 -13.595 1.00 93.81 90 ILE A C 1
ATOM 706 O O . ILE A 1 90 ? -5.768 -7.637 -12.379 1.00 93.81 90 ILE A O 1
ATOM 710 N N . ILE A 1 91 ? -5.659 -6.560 -14.355 1.00 95.62 91 ILE A N 1
ATOM 711 C CA . ILE A 1 91 ? -5.976 -5.235 -13.804 1.00 95.62 91 ILE A CA 1
ATOM 712 C C . ILE A 1 91 ? -7.325 -5.271 -13.075 1.00 95.62 91 ILE A C 1
ATOM 714 O O . ILE A 1 91 ? -7.424 -4.783 -11.952 1.00 95.62 91 ILE A O 1
ATOM 718 N N . GLU A 1 92 ? -8.359 -5.853 -13.684 1.00 96.56 92 GLU A N 1
ATOM 719 C CA . GLU A 1 92 ? -9.685 -5.947 -13.070 1.00 96.56 92 GLU A CA 1
ATOM 720 C C . GLU A 1 92 ? -9.667 -6.801 -11.796 1.00 96.56 92 GLU A C 1
ATOM 722 O O . GLU A 1 92 ? -10.202 -6.385 -10.769 1.00 96.56 92 GLU A O 1
ATOM 727 N N . ALA A 1 93 ? -8.995 -7.955 -11.823 1.00 96.31 93 ALA A N 1
ATOM 728 C CA . ALA A 1 93 ? -8.849 -8.803 -10.644 1.00 96.31 93 ALA A CA 1
ATOM 729 C C . ALA A 1 93 ? -8.100 -8.095 -9.501 1.00 96.31 93 ALA A C 1
ATOM 731 O O . ALA A 1 93 ? -8.475 -8.251 -8.339 1.00 96.31 93 ALA A O 1
ATOM 732 N N . MET A 1 94 ? -7.066 -7.305 -9.814 1.00 96.88 94 MET A N 1
ATOM 733 C CA . MET A 1 94 ? -6.343 -6.502 -8.822 1.00 96.88 94 MET A CA 1
ATOM 734 C C . MET A 1 94 ? -7.212 -5.384 -8.254 1.00 96.88 94 MET A C 1
ATOM 736 O O . MET A 1 94 ? -7.209 -5.187 -7.044 1.00 96.88 94 MET A O 1
ATOM 740 N N . LYS A 1 95 ? -7.980 -4.681 -9.096 1.00 96.62 95 LYS A N 1
ATOM 741 C CA . LYS A 1 95 ? -8.902 -3.627 -8.645 1.00 96.62 95 LYS A CA 1
ATOM 742 C C . LYS A 1 95 ? -9.954 -4.169 -7.680 1.00 96.62 95 LYS A C 1
ATOM 744 O O . LYS A 1 95 ? -10.125 -3.593 -6.616 1.00 96.62 95 LYS A O 1
ATOM 749 N N . ARG A 1 96 ? -10.563 -5.319 -7.988 1.00 98.00 96 ARG A N 1
ATOM 750 C CA . ARG A 1 96 ? -11.528 -5.974 -7.085 1.00 98.00 96 ARG A CA 1
ATOM 751 C C . ARG A 1 96 ? -10.905 -6.352 -5.738 1.00 98.00 96 ARG A C 1
ATOM 753 O O . ARG A 1 96 ? -11.525 -6.153 -4.703 1.00 98.00 96 ARG A O 1
ATOM 760 N N . GLN A 1 97 ? -9.671 -6.865 -5.741 1.00 97.56 97 GLN A N 1
ATOM 761 C CA . GLN A 1 97 ? -8.945 -7.164 -4.499 1.00 97.56 97 GLN A CA 1
ATOM 762 C C . GLN A 1 97 ? -8.615 -5.897 -3.703 1.00 97.56 97 GLN A C 1
ATOM 764 O O . GLN A 1 97 ? -8.722 -5.898 -2.482 1.00 97.56 97 GLN A O 1
ATOM 769 N N . ILE A 1 98 ? -8.223 -4.818 -4.383 1.00 97.81 98 ILE A N 1
ATOM 770 C CA . ILE A 1 98 ? -7.971 -3.514 -3.763 1.00 97.81 98 ILE A CA 1
ATOM 771 C C . ILE A 1 98 ? -9.243 -2.986 -3.095 1.00 97.81 98 ILE A C 1
ATOM 773 O O . ILE A 1 98 ? -9.181 -2.637 -1.923 1.00 97.81 98 ILE A O 1
ATOM 777 N N . GLU A 1 99 ? -10.377 -2.990 -3.797 1.00 97.62 99 GLU A N 1
ATOM 778 C CA . GLU A 1 99 ? -11.676 -2.558 -3.259 1.00 97.62 99 GLU A CA 1
ATOM 779 C C . GLU A 1 99 ? -12.087 -3.391 -2.034 1.00 97.62 99 GLU A C 1
ATOM 781 O O . GLU A 1 99 ? -12.538 -2.846 -1.026 1.00 97.62 99 GLU A O 1
ATOM 786 N N . GLU A 1 100 ? -11.882 -4.712 -2.081 1.00 97.38 100 GLU A N 1
ATOM 787 C CA . GLU A 1 100 ? -12.144 -5.589 -0.939 1.00 97.38 100 GLU A CA 1
ATOM 788 C C . GLU A 1 100 ? -11.246 -5.248 0.260 1.00 97.38 100 GLU A C 1
ATOM 790 O O . GLU A 1 100 ? -11.732 -5.168 1.390 1.00 97.38 100 GLU A O 1
ATOM 795 N N . PHE A 1 101 ? -9.946 -5.029 0.038 1.00 97.00 101 PHE A N 1
ATOM 796 C CA . PHE A 1 101 ? -9.036 -4.636 1.112 1.00 97.00 101 PHE A CA 1
ATOM 797 C C . PHE A 1 101 ? -9.384 -3.266 1.687 1.00 97.00 101 PHE A C 1
ATOM 799 O O . PHE A 1 101 ? -9.400 -3.139 2.906 1.00 97.00 101 PHE A O 1
ATOM 806 N N . GLU A 1 102 ? -9.701 -2.273 0.855 1.00 95.44 102 GLU A N 1
ATOM 807 C CA . GLU A 1 102 ? -10.129 -0.943 1.308 1.00 95.44 102 GLU A CA 1
ATOM 808 C C . GLU A 1 102 ? -11.362 -1.048 2.208 1.00 95.44 102 GLU A C 1
ATOM 810 O O . GLU A 1 102 ? -11.365 -0.492 3.305 1.00 95.44 102 GLU A O 1
ATOM 815 N N . TRP A 1 103 ? -12.363 -1.837 1.804 1.00 95.12 103 TRP A N 1
ATOM 816 C CA . TRP A 1 103 ? -13.554 -2.065 2.620 1.00 95.12 103 TRP A CA 1
ATOM 817 C C . TRP A 1 103 ? -13.224 -2.742 3.958 1.00 95.12 103 TRP A C 1
ATOM 819 O O . TRP A 1 103 ? -13.639 -2.258 5.009 1.00 95.12 103 TRP A O 1
ATOM 829 N N . ARG A 1 104 ? -12.447 -3.834 3.947 1.00 94.06 104 ARG A N 1
ATOM 830 C CA . ARG A 1 104 ? -12.073 -4.563 5.176 1.00 94.06 104 ARG A CA 1
ATOM 831 C C . ARG A 1 104 ? -11.259 -3.697 6.134 1.00 94.06 104 ARG A C 1
ATOM 833 O O . ARG A 1 104 ? -11.492 -3.732 7.337 1.00 94.06 104 ARG A O 1
ATOM 840 N N . LEU A 1 105 ? -10.310 -2.936 5.595 1.00 93.81 105 LEU A N 1
ATOM 841 C CA . LEU A 1 105 ? -9.456 -2.033 6.358 1.00 93.81 105 LEU A CA 1
ATOM 842 C C . LEU A 1 105 ? -10.258 -0.877 6.959 1.00 93.81 105 LEU A C 1
ATOM 844 O O . LEU A 1 105 ? -10.031 -0.538 8.116 1.00 93.81 105 LEU A O 1
ATOM 848 N N . ASN A 1 106 ? -11.224 -0.329 6.216 1.00 92.25 106 ASN A N 1
ATOM 849 C CA . ASN A 1 106 ? -12.138 0.689 6.727 1.00 92.25 106 ASN A CA 1
ATOM 850 C C . ASN A 1 106 ? -12.983 0.154 7.891 1.00 92.25 106 ASN A C 1
ATOM 852 O O . ASN A 1 106 ? -13.020 0.771 8.947 1.00 92.25 106 ASN A O 1
ATOM 856 N N . VAL A 1 107 ? -13.588 -1.030 7.736 1.00 93.12 107 VAL A N 1
ATOM 857 C CA . VAL A 1 107 ? -14.361 -1.675 8.815 1.00 93.12 107 VAL A CA 1
ATOM 858 C C . VAL A 1 107 ? -13.494 -1.897 10.059 1.00 93.12 107 VAL A C 1
ATOM 860 O O . VAL A 1 107 ? -13.939 -1.636 11.173 1.00 93.12 107 VAL A O 1
ATOM 863 N N . GLN A 1 108 ? -12.247 -2.344 9.885 1.00 91.31 108 GLN A N 1
ATOM 864 C CA . GLN A 1 108 ? -11.329 -2.553 11.008 1.00 91.31 108 GLN A CA 1
ATOM 865 C C . GLN A 1 108 ? -10.933 -1.237 11.697 1.00 91.31 108 GLN A C 1
ATOM 867 O O . GLN A 1 108 ? -10.757 -1.210 12.914 1.00 91.31 108 GLN A O 1
ATOM 872 N N . ALA A 1 109 ? -10.783 -0.150 10.936 1.00 88.31 109 ALA A N 1
ATOM 873 C CA . ALA A 1 109 ? -10.474 1.170 11.476 1.00 88.31 109 ALA A CA 1
ATOM 874 C C . ALA A 1 109 ? -11.668 1.784 12.229 1.00 88.31 109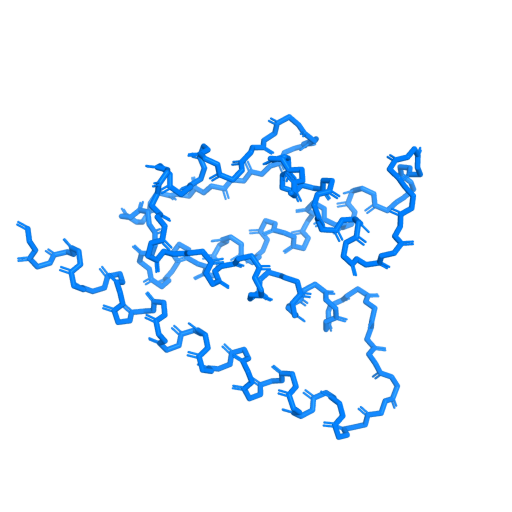 ALA A C 1
ATOM 876 O O . ALA A 1 109 ? -11.479 2.379 13.286 1.00 88.31 109 ALA A O 1
ATOM 877 N N . GLU A 1 110 ? -12.892 1.607 11.727 1.00 88.25 110 GLU A N 1
ATOM 878 C CA . GLU A 1 110 ? -14.122 2.046 12.401 1.00 88.25 110 GLU A CA 1
ATOM 879 C C . GLU A 1 110 ? -14.312 1.333 13.747 1.00 88.25 110 GLU A C 1
ATOM 881 O O . GLU A 1 110 ? -14.575 1.987 14.753 1.00 88.25 110 GLU A O 1
ATOM 886 N N . GLN A 1 111 ? -14.095 0.013 13.795 1.00 86.75 111 GLN A N 1
ATOM 887 C CA . GLN A 1 111 ? -14.208 -0.765 15.035 1.00 86.75 111 GLN A CA 1
ATOM 888 C C . GLN A 1 111 ? -13.262 -0.285 16.141 1.00 86.75 111 GLN A C 1
ATOM 890 O O . GLN A 1 111 ? -13.627 -0.338 17.310 1.00 86.75 111 GLN A O 1
ATOM 895 N N . GLU A 1 112 ? -12.064 0.185 15.790 1.00 77.94 112 GLU A N 1
ATOM 896 C CA . GLU A 1 112 ? -11.105 0.710 16.766 1.00 77.94 112 GLU A CA 1
ATOM 897 C C . GLU A 1 112 ? -11.559 2.049 17.362 1.00 77.94 112 GLU A C 1
ATOM 899 O O . GLU A 1 112 ? -11.350 2.280 18.550 1.00 77.94 112 GLU A O 1
ATOM 904 N N . GLN A 1 113 ? -12.202 2.913 16.569 1.00 70.75 113 GLN A N 1
ATOM 905 C CA . GLN A 1 113 ? -12.684 4.222 17.031 1.00 70.75 113 GLN A CA 1
ATOM 906 C C . GLN A 1 113 ? -13.860 4.121 18.012 1.00 70.75 113 GLN A C 1
ATOM 908 O O . GLN A 1 113 ? -14.104 5.056 18.775 1.00 70.75 113 GLN A O 1
ATOM 913 N N . GLU A 1 114 ? -14.601 3.012 17.981 1.00 66.69 114 GLU A N 1
ATOM 914 C CA . GLU A 1 114 ? -15.748 2.763 18.860 1.00 66.69 114 GLU A CA 1
ATOM 915 C C . GLU A 1 114 ? -15.365 2.145 20.221 1.00 66.69 114 GLU A C 1
ATOM 917 O O . GLU A 1 114 ? -16.209 2.097 21.122 1.00 66.69 114 GLU A O 1
ATOM 922 N N . THR A 1 115 ? -14.115 1.696 20.386 1.00 55.72 115 THR A N 1
ATOM 923 C CA . THR A 1 115 ? -13.565 1.096 21.624 1.00 55.72 115 THR A CA 1
ATOM 924 C C . THR A 1 115 ? -12.767 2.071 22.476 1.00 55.72 115 THR A C 1
ATOM 926 O O . THR A 1 115 ? -12.926 2.004 23.718 1.00 55.72 115 THR A O 1
#

Radius of gyration: 14.11 Å; chains: 1; bounding box: 37×22×41 Å

Foldseek 3Di:
DDQFLQQLLCVLVVHDPPDCVCSVVLQVQLQVLQQLLLVLQQPNNDRDGDDDRPDGPCVRNVPDPQLVCSSVLSNLSCCVVPVNDPDPVVVVVSVVSNVVSSVSSSVVSVVVVVD

Sequence (115 aa):
MNNSILNSMKQMLGIDLTNTAFDSELIVNINSIFFTLTQLGLNNGTSFSITDASATWPTFLSSRDDLDSVKSYMYLRLRLLFDIPSTSFIIEAMKRQIEEFEWRLNVQAEQEQET

Secondary structure (DSSP, 8-state):
--SBHHHHHHHHTT--TT--TTHHHHHHHHHHHHHHHHHTTTTTT-----SSTT-BHHHHHTT-GGGTHHHHHHHHHHHHHTS--S-HHHHHHHHHHHHHHHHHHHHHHHHHHT-